Protein AF-A0A955DQQ7-F1 (afdb_monomer_lite)

Radius of gyration: 19.47 Å; chains: 1; bounding box: 49×33×45 Å

Sequence (138 aa):
AMWPGTSRSMMTIVAGLLGGLRGKDAAEFSFLLGLPTLGGACAYKALKSFTGDGPDMIESIGVSAIVIGLVVAFISAAIAIRWLVAYLSQHGVAIFGWYRLAVSAVIILAIAMGWISPIRPADVAADLNESVSPIRVE

Structure (mmCIF, N/CA/C/O backbone):
data_AF-A0A955DQQ7-F1
#
_entry.id   AF-A0A955DQQ7-F1
#
loop_
_atom_site.group_PDB
_atom_site.id
_atom_site.type_symbol
_atom_site.label_atom_id
_atom_site.label_alt_id
_atom_site.label_comp_id
_atom_site.label_asym_id
_atom_site.label_entity_id
_atom_site.label_seq_id
_atom_site.pdbx_PDB_ins_code
_atom_site.Cartn_x
_atom_site.Cartn_y
_atom_site.Cartn_z
_atom_site.occupancy
_atom_site.B_iso_or_equiv
_atom_site.auth_seq_id
_atom_site.auth_comp_id
_atom_site.auth_asym_id
_atom_site.auth_atom_id
_atom_site.pdbx_PDB_model_num
ATOM 1 N N . ALA A 1 1 ? -0.660 -11.528 0.786 1.00 62.62 1 ALA A N 1
ATOM 2 C CA . ALA A 1 1 ? -0.914 -10.722 -0.430 1.00 62.62 1 ALA A CA 1
ATOM 3 C C . ALA A 1 1 ? 0.086 -11.064 -1.540 1.00 62.62 1 ALA A C 1
ATOM 5 O O . ALA A 1 1 ? 0.698 -10.175 -2.115 1.00 62.62 1 ALA A O 1
ATOM 6 N N . MET A 1 2 ? 0.285 -12.357 -1.814 1.00 74.06 2 MET A N 1
ATOM 7 C CA . MET A 1 2 ? 1.229 -12.814 -2.846 1.00 74.06 2 MET A CA 1
ATOM 8 C C . MET A 1 2 ? 0.548 -13.019 -4.204 1.00 74.06 2 MET A C 1
ATOM 10 O O . MET A 1 2 ? 1.224 -13.141 -5.213 1.00 74.06 2 MET A O 1
ATOM 14 N N . 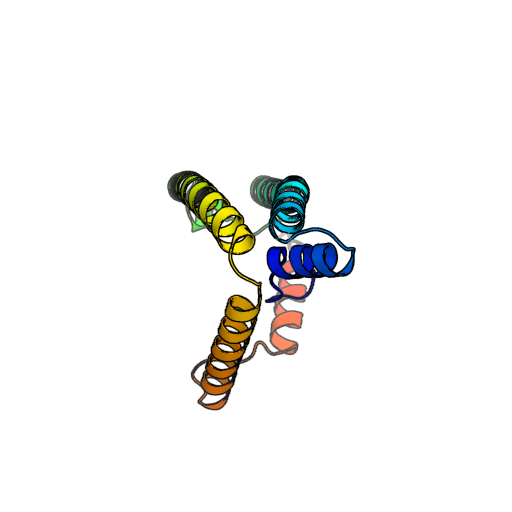TRP A 1 3 ? -0.787 -13.020 -4.232 1.00 77.50 3 TRP A N 1
ATOM 15 C CA . TRP A 1 3 ? -1.562 -13.127 -5.459 1.00 77.50 3 TRP A CA 1
ATOM 16 C C . TRP A 1 3 ? -1.657 -11.750 -6.147 1.00 77.50 3 TRP A C 1
ATOM 18 O O . TRP A 1 3 ? -2.198 -10.816 -5.534 1.00 77.50 3 TRP A O 1
ATOM 28 N N . PRO A 1 4 ? -1.155 -11.583 -7.386 1.00 77.81 4 PRO A N 1
ATOM 29 C CA . PRO A 1 4 ? -1.176 -10.305 -8.096 1.00 77.81 4 PRO A CA 1
ATOM 30 C C . PRO A 1 4 ? -2.592 -9.743 -8.232 1.00 77.81 4 PRO A C 1
ATOM 32 O O . PRO A 1 4 ? -3.543 -10.459 -8.524 1.00 77.81 4 PRO A O 1
ATOM 35 N N . GLY A 1 5 ? -2.755 -8.448 -7.975 1.00 77.56 5 GLY A N 1
ATOM 36 C CA . GLY A 1 5 ? -4.071 -7.803 -7.960 1.00 77.56 5 GLY A CA 1
ATOM 37 C C . GLY A 1 5 ? -4.802 -7.885 -6.616 1.00 77.56 5 GLY A C 1
ATOM 38 O O . GLY A 1 5 ? -5.748 -7.121 -6.399 1.00 77.56 5 GLY A O 1
ATOM 39 N N . THR A 1 6 ? -4.351 -8.704 -5.655 1.00 83.50 6 THR A N 1
ATOM 40 C CA . THR A 1 6 ? -4.845 -8.604 -4.269 1.00 83.50 6 THR A CA 1
ATOM 41 C C . THR A 1 6 ? -4.314 -7.332 -3.609 1.00 83.50 6 THR A C 1
ATOM 43 O O . THR A 1 6 ? -3.117 -7.054 -3.619 1.00 83.50 6 THR A O 1
ATOM 46 N N . SER A 1 7 ? -5.209 -6.520 -3.036 1.00 86.81 7 SER A N 1
ATOM 47 C CA . SER A 1 7 ? -4.784 -5.325 -2.301 1.00 86.81 7 SER A CA 1
ATOM 48 C C . SER A 1 7 ? -4.165 -5.742 -0.978 1.00 86.81 7 SER A C 1
ATOM 50 O O . SER A 1 7 ? -4.867 -6.205 -0.078 1.00 86.81 7 SER A O 1
ATOM 52 N N . ARG A 1 8 ? -2.847 -5.560 -0.851 1.00 88.00 8 ARG A N 1
ATOM 53 C CA . ARG A 1 8 ? -2.120 -5.880 0.378 1.00 88.00 8 ARG A CA 1
ATOM 54 C C . ARG A 1 8 ? -2.737 -5.194 1.594 1.00 88.00 8 ARG A C 1
ATOM 56 O O . ARG A 1 8 ? -3.032 -5.890 2.555 1.00 88.00 8 ARG A O 1
ATOM 63 N N . SER A 1 9 ? -2.951 -3.877 1.524 1.00 89.00 9 SER A N 1
ATOM 64 C CA . SER A 1 9 ? -3.472 -3.090 2.648 1.00 89.00 9 SER A CA 1
ATOM 65 C C . SER A 1 9 ? -4.881 -3.513 3.052 1.00 89.00 9 SER A C 1
ATOM 67 O O . SER A 1 9 ? -5.172 -3.628 4.234 1.00 89.00 9 SER A O 1
ATOM 69 N N . MET A 1 10 ? -5.761 -3.809 2.093 1.00 88.38 10 MET A N 1
ATOM 70 C CA . MET A 1 10 ? -7.114 -4.261 2.416 1.00 88.38 10 MET A CA 1
ATOM 71 C C . MET A 1 10 ? -7.106 -5.634 3.090 1.00 88.38 10 MET A C 1
ATOM 73 O O . MET A 1 10 ? -7.833 -5.830 4.055 1.00 88.38 10 MET A O 1
ATOM 77 N N . MET A 1 11 ? -6.279 -6.571 2.615 1.00 90.81 11 MET A N 1
ATOM 78 C CA . MET A 1 11 ? -6.198 -7.908 3.213 1.00 90.81 11 MET A CA 1
ATOM 79 C C . MET A 1 11 ? -5.713 -7.849 4.664 1.00 90.81 11 MET A C 1
ATOM 81 O O . MET A 1 11 ? -6.272 -8.523 5.522 1.00 90.81 11 MET A O 1
ATOM 85 N N . THR A 1 12 ? -4.711 -7.018 4.956 1.00 90.88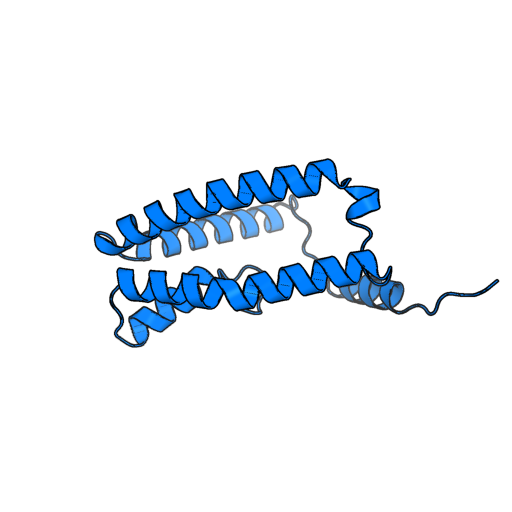 12 THR A N 1
ATOM 86 C CA . THR A 1 12 ? -4.188 -6.837 6.318 1.00 90.88 12 THR A CA 1
ATOM 87 C C . THR A 1 12 ? -5.160 -6.076 7.218 1.00 90.88 12 THR A C 1
ATOM 89 O O . THR A 1 12 ? -5.315 -6.453 8.375 1.00 90.88 12 THR A O 1
ATOM 92 N N . ILE A 1 13 ? -5.871 -5.069 6.698 1.00 91.50 13 ILE A N 1
ATOM 93 C CA . ILE A 1 13 ? -6.914 -4.349 7.449 1.00 91.50 13 ILE A CA 1
ATOM 94 C C . ILE A 1 13 ? -8.085 -5.276 7.780 1.00 91.50 13 ILE A C 1
ATOM 96 O O . ILE A 1 13 ? -8.504 -5.338 8.930 1.00 91.50 13 ILE A O 1
ATOM 100 N N . VAL A 1 14 ? -8.604 -6.019 6.798 1.00 91.19 14 VAL A N 1
ATOM 101 C CA . VAL A 1 14 ? -9.720 -6.955 7.009 1.00 91.19 14 VAL A CA 1
ATOM 102 C C . VAL A 1 14 ? -9.313 -8.068 7.970 1.00 91.19 14 VAL A C 1
ATOM 104 O O . VAL A 1 14 ? -10.080 -8.383 8.872 1.00 91.19 14 VAL A O 1
ATOM 107 N N . ALA A 1 15 ? -8.099 -8.612 7.848 1.00 91.75 15 ALA A N 1
ATOM 108 C CA . ALA A 1 15 ? -7.581 -9.576 8.816 1.00 91.75 15 ALA A CA 1
ATOM 109 C C . ALA A 1 15 ? -7.499 -8.983 10.234 1.00 91.75 15 ALA A C 1
ATOM 111 O O . ALA A 1 15 ? -7.891 -9.642 11.191 1.00 91.75 15 ALA A O 1
ATOM 112 N N . GLY A 1 16 ? -7.058 -7.727 10.369 1.00 91.62 16 GLY A N 1
ATOM 113 C CA . GLY A 1 16 ? -7.048 -7.014 11.647 1.00 91.62 16 GLY A CA 1
ATOM 114 C C . GLY A 1 16 ? -8.447 -6.827 12.239 1.00 91.62 16 GLY A C 1
ATOM 115 O O . GLY A 1 16 ? -8.649 -7.097 13.420 1.00 91.62 16 GLY A O 1
ATOM 116 N N . LEU A 1 17 ? -9.424 -6.434 11.416 1.00 91.50 17 LEU A N 1
ATOM 117 C CA . LEU A 1 17 ? -10.830 -6.307 11.817 1.00 91.50 17 LEU A CA 1
ATOM 118 C C . LEU A 1 17 ? -11.418 -7.650 12.277 1.00 91.50 17 LEU A C 1
ATOM 120 O O . LEU A 1 17 ? -12.081 -7.707 13.309 1.00 91.50 17 LEU A O 1
ATOM 124 N N . LEU A 1 18 ? -11.149 -8.737 11.544 1.00 92.12 18 LEU A N 1
ATOM 125 C CA . LEU A 1 18 ? -11.562 -10.094 11.928 1.00 92.12 18 LEU A CA 1
ATOM 126 C C . LEU A 1 18 ? -10.878 -10.562 13.220 1.00 92.12 18 LEU A C 1
ATOM 128 O O . LEU A 1 18 ? -11.478 -11.296 13.999 1.00 92.12 18 LEU A O 1
ATOM 132 N N . GLY A 1 19 ? -9.649 -10.104 13.466 1.00 91.06 19 GLY A N 1
ATOM 133 C CA . GLY A 1 19 ? -8.920 -10.295 14.720 1.00 91.06 19 GLY A CA 1
ATOM 134 C C . GLY A 1 19 ? -9.380 -9.394 15.873 1.00 91.06 19 GLY A C 1
ATOM 135 O O . GLY A 1 19 ? -8.767 -9.428 16.936 1.00 91.06 19 GLY A O 1
ATOM 136 N N . GLY A 1 20 ? -10.430 -8.585 15.685 1.00 90.94 20 GLY A N 1
ATOM 137 C CA . GLY A 1 20 ? -11.023 -7.741 16.727 1.00 90.94 20 GLY A CA 1
ATOM 138 C C . GLY A 1 20 ? -10.436 -6.331 16.853 1.00 90.94 20 GLY A C 1
ATOM 139 O O . GLY A 1 20 ? -10.805 -5.606 17.777 1.00 90.94 20 GLY A O 1
ATOM 140 N N . LEU A 1 21 ? -9.550 -5.906 15.947 1.00 90.00 21 LEU A N 1
ATOM 141 C CA . LEU A 1 21 ? -9.056 -4.526 15.921 1.00 90.00 21 LEU A CA 1
ATOM 142 C C . LEU A 1 21 ? -10.139 -3.561 15.426 1.00 90.00 21 LEU A C 1
ATOM 144 O O . LEU A 1 21 ? -10.991 -3.906 14.606 1.00 90.00 21 LEU A O 1
ATOM 148 N N . ARG A 1 22 ? -10.073 -2.304 15.871 1.00 88.81 22 ARG A N 1
ATOM 149 C CA . ARG A 1 22 ? -10.910 -1.227 15.323 1.00 88.81 22 ARG A CA 1
ATOM 150 C C . ARG A 1 22 ? -10.367 -0.807 13.956 1.00 88.81 22 ARG A C 1
ATOM 152 O O . ARG A 1 22 ? -9.178 -0.947 13.689 1.00 88.81 22 ARG A O 1
ATOM 159 N N . GLY A 1 23 ? -11.212 -0.232 13.096 1.00 86.06 23 GLY A N 1
ATOM 160 C CA . GLY A 1 23 ? -10.821 0.153 11.728 1.00 86.06 23 GLY A CA 1
ATOM 161 C C . GLY A 1 23 ? -9.584 1.051 11.650 1.00 86.06 23 GLY A C 1
ATOM 162 O O . GLY A 1 23 ? -8.738 0.854 10.780 1.00 86.06 23 GLY A O 1
ATOM 163 N N . LYS A 1 24 ? -9.437 1.977 12.605 1.00 87.69 24 LYS A N 1
ATOM 164 C CA . LYS A 1 24 ? -8.248 2.824 12.745 1.00 87.69 24 LYS A CA 1
ATOM 165 C C . LYS A 1 24 ? -6.994 2.002 13.076 1.00 87.69 24 LYS A C 1
ATOM 167 O O . LYS A 1 24 ? -6.005 2.092 12.356 1.00 87.69 24 LYS A O 1
ATOM 172 N N . ASP A 1 25 ? -7.063 1.168 14.110 1.00 90.25 25 ASP A N 1
ATOM 173 C CA . ASP A 1 25 ? -5.926 0.380 14.604 1.00 90.25 25 ASP A CA 1
ATOM 174 C C . ASP A 1 25 ? -5.477 -0.660 13.563 1.00 90.25 25 ASP A C 1
ATOM 176 O O . ASP A 1 25 ? -4.286 -0.851 13.327 1.00 90.25 25 ASP A O 1
ATOM 180 N N . ALA A 1 26 ? -6.433 -1.282 12.865 1.00 91.88 26 ALA A N 1
ATOM 181 C CA . ALA A 1 26 ? -6.160 -2.204 11.765 1.00 91.88 26 ALA A CA 1
ATOM 182 C C . ALA A 1 26 ? -5.461 -1.509 10.580 1.00 91.88 26 ALA A C 1
ATOM 184 O O . ALA A 1 26 ? -4.572 -2.092 9.950 1.00 91.88 26 ALA A O 1
ATOM 185 N N . ALA A 1 27 ? -5.835 -0.261 10.276 1.00 90.25 27 ALA A N 1
ATOM 186 C CA . ALA A 1 27 ? -5.181 0.546 9.248 1.00 90.25 27 ALA A CA 1
ATOM 187 C C . ALA A 1 27 ? -3.753 0.929 9.648 1.00 90.25 27 ALA A C 1
ATOM 189 O O . ALA A 1 27 ? -2.830 0.713 8.862 1.00 90.25 27 ALA A O 1
ATOM 190 N N . GLU A 1 28 ? -3.549 1.424 10.869 1.00 89.75 28 GLU A N 1
ATOM 191 C CA . GLU A 1 28 ? -2.217 1.761 11.388 1.00 89.75 28 GLU A CA 1
ATOM 192 C C . GLU A 1 28 ? -1.296 0.535 11.402 1.00 89.75 28 GLU A C 1
ATOM 194 O O . GLU A 1 28 ? -0.188 0.591 10.862 1.00 89.75 28 GLU A O 1
ATOM 199 N N . PHE A 1 29 ? -1.785 -0.609 11.892 1.00 91.06 29 PHE A N 1
ATOM 200 C CA . PHE A 1 29 ? -1.060 -1.879 11.842 1.00 91.06 29 PHE A CA 1
ATOM 201 C C . PHE A 1 29 ? -0.676 -2.268 10.408 1.00 91.06 29 PHE A C 1
ATOM 203 O O . PHE A 1 29 ? 0.478 -2.605 10.132 1.00 91.06 29 PHE A O 1
ATOM 210 N N . SER A 1 30 ? -1.619 -2.171 9.467 1.00 90.69 30 SER A N 1
ATOM 211 C CA . SER A 1 30 ? -1.366 -2.461 8.056 1.00 90.69 30 SER A CA 1
ATOM 212 C C . SER A 1 30 ? -0.285 -1.561 7.446 1.00 90.69 30 SER A C 1
ATOM 214 O O . SER A 1 30 ? 0.446 -2.010 6.558 1.00 90.69 30 SER A O 1
ATOM 216 N N . PHE A 1 31 ? -0.198 -0.296 7.857 1.00 88.81 31 PHE A N 1
ATOM 217 C CA . PHE A 1 31 ? 0.827 0.627 7.367 1.00 88.81 31 PHE A CA 1
ATOM 218 C C . PHE A 1 31 ? 2.193 0.353 7.990 1.00 88.81 31 PHE A C 1
ATOM 220 O O . PHE A 1 31 ? 3.186 0.317 7.259 1.00 88.81 31 PHE A O 1
ATOM 227 N N . LEU A 1 32 ? 2.239 0.069 9.292 1.00 90.94 32 LEU A N 1
ATOM 228 C CA . LEU A 1 32 ? 3.467 -0.310 9.992 1.00 90.94 32 LEU A CA 1
ATOM 229 C C . LEU A 1 32 ? 4.058 -1.606 9.436 1.00 90.94 32 LEU A C 1
ATOM 231 O O . LEU A 1 32 ? 5.239 -1.645 9.110 1.00 90.94 32 LEU A O 1
ATOM 235 N N . LEU A 1 33 ? 3.229 -2.631 9.215 1.00 90.19 33 LEU A N 1
ATOM 236 C CA . LEU A 1 33 ? 3.627 -3.861 8.518 1.00 90.19 33 LEU A CA 1
ATOM 237 C C . LEU A 1 33 ? 4.046 -3.585 7.063 1.00 90.19 33 LEU A C 1
ATOM 239 O O . LEU A 1 33 ? 4.821 -4.324 6.444 1.00 90.19 33 LEU A O 1
ATOM 243 N N . GLY A 1 34 ? 3.521 -2.499 6.502 1.00 87.00 34 GLY A N 1
ATOM 244 C CA . GLY A 1 34 ? 3.774 -2.091 5.141 1.00 87.00 34 GLY A CA 1
ATOM 245 C C . GLY A 1 34 ? 5.210 -1.634 4.884 1.00 87.00 34 GLY A C 1
ATOM 246 O O . GLY A 1 34 ? 5.722 -1.914 3.797 1.00 87.00 34 GLY A O 1
ATOM 247 N N . LEU A 1 35 ? 5.833 -0.982 5.869 1.00 87.31 35 LEU A N 1
ATOM 248 C CA . LEU A 1 35 ? 7.200 -0.454 5.823 1.00 87.31 35 LEU A CA 1
ATOM 249 C C . LEU A 1 35 ? 8.275 -1.535 5.620 1.00 87.31 35 LEU A C 1
ATOM 251 O O . LEU A 1 35 ? 9.003 -1.430 4.636 1.00 87.31 35 LEU A O 1
ATOM 255 N N . PRO A 1 36 ? 8.382 -2.594 6.450 1.00 87.12 36 PRO A N 1
ATOM 256 C CA . PRO A 1 36 ? 9.414 -3.613 6.269 1.00 87.12 36 PRO A CA 1
ATOM 257 C C . PRO A 1 36 ? 9.200 -4.417 4.984 1.00 87.12 36 PRO A C 1
ATOM 259 O O . PRO A 1 36 ? 10.156 -4.750 4.292 1.00 87.12 36 PRO A O 1
ATOM 262 N N . THR A 1 37 ? 7.944 -4.689 4.618 1.00 87.38 37 THR A N 1
ATOM 263 C CA . THR A 1 37 ? 7.633 -5.527 3.452 1.00 87.38 37 THR A CA 1
ATOM 264 C C . THR A 1 37 ? 7.868 -4.808 2.122 1.00 87.38 37 THR A C 1
ATOM 266 O O . THR A 1 37 ? 8.529 -5.362 1.246 1.00 87.38 37 THR A O 1
ATOM 269 N N . LEU A 1 38 ? 7.377 -3.571 1.951 1.00 86.62 38 LEU A N 1
ATOM 270 C CA . LEU A 1 38 ? 7.661 -2.793 0.734 1.00 86.62 38 LEU A CA 1
ATOM 271 C C . LEU A 1 38 ? 9.074 -2.226 0.735 1.00 86.62 38 LEU A C 1
ATOM 273 O O . LEU A 1 38 ? 9.686 -2.192 -0.326 1.00 86.62 38 LEU A O 1
ATOM 277 N N . GLY A 1 39 ? 9.587 -1.800 1.891 1.00 86.25 39 GLY A N 1
ATOM 278 C CA . GLY A 1 39 ? 10.959 -1.318 2.023 1.00 86.25 39 GLY A CA 1
ATOM 279 C C . GLY A 1 39 ? 11.960 -2.395 1.620 1.00 86.25 39 GLY A C 1
ATOM 280 O O . GLY A 1 39 ? 12.805 -2.145 0.766 1.00 86.25 39 GLY A O 1
ATOM 281 N N . GLY A 1 40 ? 11.796 -3.620 2.132 1.00 86.81 40 GLY A N 1
ATOM 282 C CA . GLY A 1 40 ? 12.617 -4.765 1.740 1.00 86.81 40 GLY A CA 1
ATOM 283 C C . GLY A 1 40 ? 12.486 -5.116 0.256 1.00 86.81 40 GLY A C 1
ATOM 284 O O . GLY A 1 40 ? 13.495 -5.295 -0.419 1.00 86.81 40 GLY A O 1
ATOM 285 N N . ALA A 1 41 ? 11.264 -5.146 -0.288 1.00 86.19 41 ALA A N 1
ATOM 286 C CA . ALA A 1 41 ? 11.050 -5.422 -1.712 1.00 86.19 41 ALA A CA 1
ATOM 287 C C . ALA A 1 41 ? 11.650 -4.339 -2.627 1.00 86.19 41 ALA A C 1
ATOM 289 O O . ALA A 1 41 ? 12.198 -4.658 -3.681 1.00 86.19 41 ALA A O 1
ATOM 290 N N . CYS A 1 42 ? 11.557 -3.068 -2.230 1.00 84.56 42 CYS A N 1
ATOM 291 C CA . CYS A 1 42 ? 12.150 -1.941 -2.946 1.00 84.56 42 CYS A CA 1
ATOM 292 C C . CYS A 1 42 ? 13.679 -2.017 -2.912 1.00 84.56 42 CYS A C 1
ATOM 294 O O . CYS A 1 42 ? 14.309 -1.962 -3.963 1.00 84.56 42 CYS A O 1
ATOM 296 N N . ALA A 1 43 ? 14.265 -2.236 -1.730 1.00 85.44 43 ALA A N 1
ATOM 297 C CA . ALA A 1 43 ? 15.708 -2.388 -1.566 1.00 85.44 43 ALA A CA 1
ATOM 298 C C . ALA A 1 43 ? 16.248 -3.575 -2.375 1.00 85.44 43 ALA A C 1
ATOM 300 O O . ALA A 1 43 ? 17.237 -3.429 -3.084 1.00 85.44 43 ALA A O 1
ATOM 301 N N . TYR A 1 44 ? 15.565 -4.723 -2.340 1.00 84.31 44 TYR A N 1
ATOM 302 C CA . TYR A 1 44 ? 15.939 -5.895 -3.132 1.00 84.31 44 TYR A CA 1
ATOM 303 C C . TYR A 1 44 ? 15.918 -5.605 -4.639 1.00 84.31 44 TYR A C 1
ATOM 305 O O . TYR A 1 44 ? 16.875 -5.924 -5.341 1.00 84.31 44 TYR A O 1
ATOM 313 N N . LYS A 1 45 ? 14.855 -4.959 -5.139 1.00 79.25 45 LYS A N 1
ATOM 314 C CA . LYS A 1 45 ? 14.761 -4.570 -6.555 1.00 79.25 45 LYS A CA 1
ATOM 315 C C . LYS A 1 45 ? 15.835 -3.557 -6.948 1.00 79.25 45 LYS A C 1
ATOM 317 O O . LYS A 1 45 ? 16.432 -3.712 -8.006 1.00 79.25 45 LYS A O 1
ATOM 322 N N . ALA A 1 46 ? 16.103 -2.569 -6.096 1.00 79.06 46 ALA A N 1
ATOM 323 C CA . ALA A 1 46 ? 17.147 -1.580 -6.331 1.00 79.06 46 ALA A CA 1
ATOM 324 C C . ALA A 1 46 ? 18.527 -2.247 -6.411 1.00 79.06 46 ALA A C 1
ATOM 326 O O . ALA A 1 46 ? 19.233 -2.048 -7.392 1.00 79.06 46 ALA A O 1
ATOM 327 N N . LEU A 1 47 ? 18.876 -3.095 -5.435 1.00 80.62 47 LEU A N 1
ATOM 328 C CA . LEU A 1 47 ? 20.135 -3.848 -5.434 1.00 80.62 47 LEU A CA 1
ATOM 329 C C . LEU A 1 47 ? 20.285 -4.697 -6.701 1.00 80.62 47 LEU A C 1
ATOM 331 O O . LEU A 1 47 ? 21.331 -4.653 -7.338 1.00 80.62 47 LEU A O 1
ATOM 335 N N . LYS A 1 48 ? 19.226 -5.401 -7.114 1.00 73.44 48 LYS A N 1
ATOM 336 C CA . LYS A 1 48 ? 19.252 -6.240 -8.317 1.00 73.44 48 LYS A CA 1
ATOM 337 C C . LYS A 1 48 ? 19.454 -5.431 -9.609 1.00 73.44 48 LYS A C 1
ATOM 339 O O . LYS A 1 48 ? 20.164 -5.901 -10.490 1.00 73.44 48 LYS A O 1
ATOM 344 N N . SER A 1 49 ? 18.905 -4.214 -9.701 1.00 71.44 49 SER A N 1
ATOM 345 C CA . SER A 1 49 ? 19.215 -3.288 -10.806 1.00 71.44 49 SER A CA 1
ATOM 346 C C . SER A 1 49 ? 20.657 -2.767 -10.768 1.00 71.44 49 SER A C 1
ATOM 348 O O . SER A 1 49 ? 21.212 -2.500 -11.821 1.00 71.44 49 SER A O 1
ATOM 350 N N . PHE A 1 50 ? 21.285 -2.619 -9.595 1.00 68.69 50 PHE A N 1
ATOM 351 C CA . PHE A 1 50 ? 22.691 -2.187 -9.509 1.00 68.69 50 PHE A CA 1
ATOM 352 C C . PHE A 1 50 ? 23.697 -3.310 -9.798 1.00 68.69 50 PHE A C 1
ATOM 354 O O . PHE A 1 50 ? 24.808 -3.026 -10.235 1.00 68.69 50 PHE A O 1
ATOM 361 N N . THR A 1 51 ? 23.342 -4.571 -9.535 1.00 66.81 51 THR A N 1
ATOM 362 C CA . THR A 1 51 ? 24.219 -5.737 -9.761 1.00 66.81 51 THR A CA 1
ATOM 363 C C . THR A 1 51 ? 24.164 -6.266 -11.205 1.00 66.81 51 THR A C 1
ATOM 365 O O . THR A 1 51 ? 24.961 -7.128 -11.551 1.00 66.81 51 THR A O 1
ATOM 368 N N . GLY A 1 52 ? 23.276 -5.743 -12.062 1.00 61.66 52 GLY A N 1
ATOM 369 C CA . GLY A 1 52 ? 23.160 -6.142 -13.477 1.00 61.66 52 GLY A CA 1
ATOM 370 C C . GLY A 1 52 ? 22.373 -7.439 -13.730 1.00 61.66 52 GLY A C 1
ATOM 371 O O . GLY A 1 52 ? 22.240 -7.862 -14.868 1.00 61.66 52 GLY A O 1
ATOM 372 N N . ASP A 1 53 ? 21.812 -8.056 -12.684 1.00 58.44 53 ASP A N 1
ATOM 373 C CA . ASP A 1 53 ? 21.014 -9.295 -12.764 1.00 58.44 53 ASP A CA 1
ATOM 374 C C . ASP A 1 53 ? 19.496 -9.035 -12.910 1.00 58.44 53 ASP A C 1
ATOM 376 O O . ASP A 1 53 ? 18.680 -9.961 -12.849 1.00 58.44 53 ASP A O 1
ATOM 380 N N . GLY A 1 54 ? 19.071 -7.772 -13.010 1.00 57.66 54 GLY A N 1
ATOM 381 C CA . GLY A 1 54 ? 17.666 -7.353 -13.075 1.00 57.66 54 GLY A CA 1
ATOM 382 C C . GLY A 1 54 ? 17.383 -6.421 -14.251 1.00 57.66 54 GLY A C 1
ATOM 383 O O . GLY A 1 54 ? 18.318 -5.951 -14.882 1.00 57.66 54 GLY A O 1
ATOM 384 N N . PRO A 1 55 ? 16.104 -6.117 -14.547 1.00 56.75 55 PRO A N 1
ATOM 385 C CA . PRO A 1 55 ? 15.772 -5.162 -15.598 1.00 56.75 55 PRO A CA 1
ATOM 386 C C . PRO A 1 55 ? 16.467 -3.826 -15.315 1.00 56.75 55 PRO A C 1
ATOM 388 O O . PRO A 1 55 ? 16.339 -3.287 -14.207 1.00 56.75 55 PRO A O 1
ATOM 391 N N . ASP A 1 56 ? 17.193 -3.305 -16.305 1.00 63.91 56 ASP A N 1
ATOM 392 C CA . ASP A 1 56 ? 17.931 -2.044 -16.220 1.00 63.91 56 ASP A CA 1
ATOM 393 C C . ASP A 1 56 ? 16.961 -0.857 -16.150 1.00 63.91 56 ASP A C 1
ATOM 395 O O . ASP A 1 56 ? 16.722 -0.111 -17.103 1.00 63.91 56 ASP A O 1
ATOM 399 N N . MET A 1 57 ? 16.352 -0.671 -14.976 1.00 62.91 57 MET A N 1
ATOM 400 C CA . MET A 1 57 ? 15.474 0.463 -14.686 1.00 62.91 57 MET A CA 1
ATOM 401 C C . MET A 1 57 ? 16.236 1.785 -14.816 1.00 62.91 57 MET A C 1
ATOM 403 O O . MET A 1 57 ? 15.652 2.802 -15.177 1.00 62.91 57 MET A O 1
ATOM 407 N N . ILE A 1 58 ? 17.540 1.776 -14.534 1.00 65.25 58 ILE A N 1
ATOM 408 C CA . ILE A 1 58 ? 18.389 2.966 -14.607 1.00 65.25 58 ILE A CA 1
ATOM 409 C C . ILE A 1 58 ? 18.608 3.396 -16.061 1.00 65.25 58 ILE A C 1
ATOM 411 O O . ILE A 1 58 ? 18.511 4.590 -16.340 1.00 65.25 58 ILE A O 1
ATOM 415 N N . GLU A 1 59 ? 18.837 2.454 -16.977 1.00 64.38 59 GLU A N 1
ATOM 416 C CA . GLU A 1 59 ? 19.067 2.752 -18.397 1.00 64.38 59 GLU A CA 1
ATOM 417 C C . GLU A 1 59 ? 17.758 3.075 -19.139 1.00 64.38 59 GLU A C 1
ATOM 419 O O . GLU A 1 59 ? 17.724 3.969 -19.981 1.00 64.38 59 GLU A O 1
ATOM 424 N N . SER A 1 60 ? 16.652 2.421 -18.766 1.00 65.19 60 SER A N 1
ATOM 425 C CA . SER A 1 60 ? 15.341 2.604 -19.412 1.00 65.19 60 SER A CA 1
ATOM 426 C C . SER A 1 60 ? 14.528 3.809 -18.916 1.00 65.19 60 SER A C 1
ATOM 428 O O . SER A 1 60 ? 13.795 4.410 -19.700 1.00 65.19 60 SER A O 1
ATOM 430 N N . ILE A 1 61 ? 14.614 4.166 -17.628 1.00 72.12 61 ILE A N 1
ATOM 431 C CA . ILE A 1 61 ? 13.790 5.229 -17.008 1.00 72.12 61 ILE A CA 1
ATOM 432 C C . ILE A 1 61 ? 14.627 6.478 -16.694 1.00 72.12 61 ILE A C 1
ATOM 434 O O . ILE A 1 61 ? 14.111 7.597 -16.720 1.00 72.12 61 ILE A O 1
ATOM 438 N N . GLY A 1 62 ? 15.918 6.305 -16.407 1.00 78.00 62 GLY A N 1
ATOM 439 C CA . GLY A 1 62 ? 16.807 7.377 -15.971 1.00 78.00 62 GLY A CA 1
ATOM 440 C C . GLY A 1 62 ? 16.687 7.693 -14.475 1.00 78.00 62 GLY A C 1
ATOM 441 O O . GLY A 1 62 ? 15.605 7.724 -13.882 1.00 78.00 62 GLY A O 1
ATOM 442 N N . VAL A 1 63 ? 17.830 7.978 -13.845 1.00 80.56 63 VAL A N 1
ATOM 443 C CA . VAL A 1 63 ? 17.935 8.232 -12.393 1.00 80.56 63 VAL A CA 1
ATOM 444 C C . VAL A 1 63 ? 17.065 9.414 -11.942 1.00 80.56 63 VAL A C 1
ATOM 446 O O . VAL A 1 63 ? 16.452 9.365 -10.876 1.00 80.56 63 VAL A O 1
ATOM 449 N N . SER A 1 64 ? 16.961 10.465 -12.759 1.00 81.69 64 SER A N 1
ATOM 450 C CA . SER A 1 64 ? 16.172 11.665 -12.450 1.00 81.69 64 SER A CA 1
ATOM 451 C C . SER A 1 64 ? 14.678 11.365 -12.299 1.00 81.69 64 SER A C 1
ATOM 453 O O . SER A 1 64 ? 14.058 11.800 -11.328 1.00 81.69 64 SER A O 1
ATOM 455 N N . ALA A 1 65 ? 14.104 10.578 -13.209 1.00 85.94 65 ALA A N 1
ATOM 456 C CA . ALA A 1 65 ? 12.697 10.195 -13.160 1.00 85.94 65 ALA A CA 1
ATOM 457 C C . ALA A 1 65 ? 12.396 9.271 -11.970 1.00 85.94 65 ALA A C 1
ATOM 459 O O . ALA A 1 65 ? 11.354 9.425 -11.332 1.00 85.94 65 ALA A O 1
ATOM 460 N N . ILE A 1 66 ? 13.324 8.375 -11.609 1.00 84.81 66 ILE A N 1
ATOM 461 C CA . ILE A 1 66 ? 13.197 7.520 -10.417 1.00 84.81 66 ILE A CA 1
ATOM 462 C C . ILE A 1 66 ? 13.134 8.372 -9.144 1.00 84.81 66 ILE A C 1
ATOM 464 O O . ILE A 1 66 ? 12.252 8.162 -8.310 1.00 84.81 66 ILE A O 1
ATOM 468 N N . VAL A 1 67 ? 14.025 9.357 -8.996 1.00 86.94 67 VAL A N 1
ATOM 469 C CA . VAL A 1 67 ? 14.052 10.234 -7.813 1.00 86.94 67 VAL A CA 1
ATOM 470 C C . VAL A 1 67 ? 12.785 11.085 -7.725 1.00 86.94 67 VAL A C 1
ATOM 472 O O . VAL A 1 67 ? 12.169 11.157 -6.662 1.00 86.94 67 VAL A O 1
ATOM 475 N N . ILE A 1 68 ? 12.351 11.686 -8.836 1.00 91.75 68 ILE A N 1
ATOM 476 C CA . ILE A 1 68 ? 11.111 12.476 -8.871 1.00 91.75 68 ILE A CA 1
ATOM 477 C C . ILE A 1 68 ? 9.909 11.588 -8.531 1.00 91.75 68 ILE A C 1
ATOM 479 O O . ILE A 1 68 ? 9.099 11.948 -7.676 1.00 91.75 68 ILE A O 1
ATOM 483 N N . GLY A 1 69 ? 9.820 10.405 -9.144 1.00 90.62 69 GLY A N 1
ATOM 484 C CA . GLY A 1 69 ? 8.768 9.431 -8.871 1.00 90.62 69 GLY A CA 1
ATOM 485 C C . GLY A 1 69 ? 8.739 9.005 -7.405 1.00 90.62 69 GLY A C 1
ATOM 486 O O . GLY A 1 69 ? 7.663 8.953 -6.812 1.00 90.62 69 GLY A O 1
ATOM 487 N N . LEU A 1 70 ? 9.904 8.783 -6.790 1.00 89.88 70 LEU A N 1
ATOM 488 C CA . LEU A 1 70 ? 10.020 8.444 -5.372 1.00 89.88 70 LEU A CA 1
ATOM 489 C C . LEU A 1 70 ? 9.480 9.566 -4.475 1.00 89.88 70 LEU A C 1
ATOM 491 O O . LEU A 1 70 ? 8.692 9.294 -3.569 1.00 89.88 70 LEU A O 1
ATOM 495 N N . VAL A 1 71 ? 9.858 10.820 -4.739 1.00 93.88 71 VAL A N 1
ATOM 496 C CA . VAL A 1 71 ? 9.403 11.983 -3.957 1.00 93.88 71 VAL A CA 1
ATOM 497 C C . VAL A 1 71 ? 7.896 12.189 -4.106 1.00 93.88 71 VAL A C 1
ATOM 499 O O . VAL A 1 71 ? 7.187 12.328 -3.107 1.00 93.88 71 VAL A O 1
ATOM 502 N N . VAL A 1 72 ? 7.383 12.159 -5.338 1.00 96.00 72 VAL A N 1
ATOM 503 C CA . VAL A 1 72 ? 5.948 12.329 -5.614 1.00 96.00 72 VAL A CA 1
ATOM 504 C C . VAL A 1 72 ? 5.139 11.194 -4.986 1.00 96.00 72 VAL A C 1
ATOM 506 O O . VAL A 1 72 ? 4.132 11.453 -4.321 1.00 96.00 72 VAL A O 1
ATOM 509 N N . ALA A 1 73 ? 5.594 9.945 -5.123 1.00 92.25 73 ALA A N 1
ATOM 510 C CA . ALA A 1 73 ? 4.947 8.792 -4.507 1.00 92.25 73 ALA A CA 1
ATOM 511 C C . ALA A 1 73 ? 4.965 8.878 -2.976 1.00 92.25 73 ALA A C 1
ATOM 513 O O . ALA A 1 73 ? 3.957 8.567 -2.346 1.00 92.25 73 ALA A O 1
ATOM 514 N N . PHE A 1 74 ? 6.065 9.338 -2.372 1.00 91.19 74 PHE A N 1
ATOM 515 C CA . PHE A 1 74 ? 6.172 9.514 -0.924 1.00 91.19 74 PHE A CA 1
ATOM 516 C C . PHE A 1 74 ? 5.167 10.546 -0.396 1.00 91.19 74 PHE A C 1
ATOM 518 O O . PHE A 1 74 ? 4.413 10.252 0.535 1.00 91.19 74 PHE A O 1
ATOM 525 N N . ILE A 1 75 ? 5.097 11.725 -1.023 1.00 95.62 75 ILE A N 1
ATOM 526 C CA . ILE A 1 75 ? 4.152 12.784 -0.635 1.00 95.62 75 ILE A CA 1
ATOM 527 C C . ILE A 1 75 ? 2.709 12.304 -0.834 1.00 95.62 75 ILE A C 1
ATOM 529 O O . ILE A 1 75 ? 1.882 12.418 0.075 1.00 95.62 75 ILE A O 1
ATOM 533 N N . SER A 1 76 ? 2.410 11.710 -1.992 1.00 95.94 76 SER A N 1
ATOM 534 C CA . SER A 1 76 ? 1.082 11.166 -2.286 1.00 95.94 76 SER A CA 1
ATOM 535 C C . SER A 1 76 ? 0.682 10.079 -1.287 1.00 95.94 76 SER A C 1
ATOM 537 O O . SER A 1 76 ? -0.463 10.056 -0.836 1.00 95.94 76 SER A O 1
ATOM 539 N N . ALA A 1 77 ? 1.606 9.188 -0.919 1.00 90.50 77 ALA A N 1
ATOM 540 C CA . ALA A 1 77 ? 1.355 8.141 0.061 1.00 90.50 77 ALA A CA 1
ATOM 541 C C . ALA A 1 77 ? 1.072 8.733 1.445 1.00 90.50 77 ALA A C 1
ATOM 543 O O . ALA A 1 77 ? 0.091 8.341 2.070 1.00 90.50 77 ALA A O 1
ATOM 544 N N . ALA A 1 78 ? 1.857 9.709 1.908 1.00 91.00 78 ALA A N 1
ATOM 545 C CA . ALA A 1 78 ? 1.639 10.354 3.204 1.00 91.00 78 ALA A CA 1
ATOM 546 C C . ALA A 1 78 ? 0.246 11.005 3.301 1.00 91.00 78 ALA A C 1
ATOM 548 O O . ALA A 1 78 ? -0.463 10.827 4.297 1.00 91.00 78 ALA A O 1
ATOM 549 N N . ILE A 1 79 ? -0.181 11.700 2.240 1.00 94.81 79 ILE A N 1
ATOM 550 C CA . ILE A 1 79 ? -1.516 12.310 2.160 1.00 94.81 79 ILE A CA 1
ATOM 551 C C . ILE A 1 79 ? -2.604 11.227 2.155 1.00 94.81 79 ILE A C 1
ATOM 553 O O . ILE A 1 79 ? -3.559 11.306 2.934 1.00 94.81 79 ILE A O 1
ATOM 557 N N . ALA A 1 80 ? -2.445 10.195 1.322 1.00 92.06 80 ALA A N 1
ATOM 558 C CA . ALA A 1 80 ? -3.411 9.107 1.194 1.00 92.06 80 ALA A CA 1
ATOM 559 C C . ALA A 1 80 ? -3.575 8.310 2.497 1.00 92.06 80 ALA A C 1
ATOM 561 O O . ALA A 1 80 ? -4.699 7.976 2.866 1.00 92.06 80 ALA A O 1
ATOM 562 N N . ILE A 1 81 ? -2.483 8.044 3.222 1.00 89.94 81 ILE A N 1
ATOM 563 C CA . ILE A 1 81 ? -2.504 7.367 4.526 1.00 89.94 81 ILE A CA 1
ATOM 564 C C . ILE A 1 81 ? -3.320 8.182 5.523 1.00 89.94 81 ILE A C 1
ATOM 566 O O . ILE A 1 81 ? -4.238 7.649 6.149 1.00 89.94 81 ILE A O 1
ATOM 570 N N . ARG A 1 82 ? -3.022 9.482 5.645 1.00 90.44 82 ARG A N 1
ATOM 571 C CA . ARG A 1 82 ? -3.718 10.360 6.592 1.00 90.44 82 ARG A CA 1
ATOM 572 C C . ARG A 1 82 ? -5.216 10.408 6.305 1.00 90.44 82 ARG A C 1
ATOM 574 O O . ARG A 1 82 ? -6.021 10.316 7.230 1.00 90.44 82 ARG A O 1
ATOM 581 N N . TRP A 1 83 ? -5.580 10.513 5.029 1.00 91.75 83 TRP A N 1
ATOM 582 C CA . TRP A 1 83 ? -6.975 10.490 4.602 1.00 91.75 83 TRP A CA 1
ATOM 583 C C . TRP A 1 83 ? -7.644 9.138 4.879 1.00 91.75 83 TRP A C 1
ATOM 585 O O . TRP A 1 83 ? -8.739 9.110 5.434 1.00 91.75 83 TRP A O 1
ATOM 595 N N . LEU A 1 84 ? -6.986 8.020 4.559 1.00 89.00 84 LEU A N 1
ATOM 596 C CA . LEU A 1 84 ? -7.560 6.685 4.732 1.00 89.00 84 LEU A CA 1
ATOM 597 C C . LEU A 1 84 ? -7.812 6.358 6.205 1.00 89.00 84 LEU A C 1
ATOM 599 O O . LEU A 1 84 ? -8.881 5.854 6.545 1.00 89.00 84 LEU A O 1
ATOM 603 N N . VAL A 1 85 ? -6.847 6.648 7.080 1.00 88.44 85 VAL A N 1
ATOM 604 C CA . VAL A 1 85 ? -6.991 6.412 8.525 1.00 88.44 85 VAL A CA 1
ATOM 605 C C . VAL A 1 85 ? -8.138 7.256 9.091 1.00 88.44 85 VAL A C 1
ATOM 607 O O . VAL A 1 85 ? -8.953 6.749 9.862 1.00 88.44 85 VAL A O 1
ATOM 610 N N . ALA A 1 86 ? -8.262 8.517 8.660 1.00 88.69 86 ALA A N 1
ATOM 611 C CA . ALA A 1 86 ? -9.391 9.367 9.030 1.00 88.69 86 ALA A CA 1
ATOM 612 C C . ALA A 1 86 ? -10.726 8.809 8.506 1.00 88.69 86 ALA A C 1
ATOM 614 O O . ALA A 1 86 ? -11.691 8.716 9.262 1.00 88.69 86 ALA A O 1
ATOM 615 N N . TYR A 1 87 ? -10.779 8.368 7.248 1.00 89.25 87 TYR A N 1
ATOM 616 C CA . TYR A 1 87 ? -11.975 7.781 6.649 1.00 89.25 87 TYR A CA 1
ATOM 617 C C . TYR A 1 87 ? -12.449 6.534 7.408 1.00 89.25 87 TYR A C 1
ATOM 619 O O . TYR A 1 87 ? -13.609 6.467 7.815 1.00 89.25 87 TYR A O 1
ATOM 627 N N . LEU A 1 88 ? -11.542 5.588 7.673 1.00 86.50 88 LEU A N 1
ATOM 628 C CA . LEU A 1 88 ? -11.844 4.325 8.359 1.00 86.50 88 LEU A CA 1
ATOM 629 C C . LEU A 1 88 ? -12.204 4.491 9.842 1.00 86.50 88 LEU A C 1
ATOM 631 O O . LEU A 1 88 ? -12.724 3.563 10.458 1.00 86.50 88 LEU A O 1
ATOM 635 N N . SER A 1 89 ? -11.946 5.664 10.425 1.00 82.75 89 SER A N 1
ATOM 636 C CA . SER A 1 89 ? -12.430 5.993 11.769 1.00 82.75 89 SER A CA 1
ATOM 637 C C . SER A 1 89 ? -13.927 6.315 11.813 1.00 82.75 89 SER A C 1
ATOM 639 O O . SER A 1 89 ? -14.540 6.180 12.869 1.00 82.75 89 SER A O 1
ATOM 641 N N . GLN A 1 90 ? -14.513 6.718 10.680 1.00 84.12 90 GLN A N 1
ATOM 642 C CA . GLN A 1 90 ? -15.914 7.142 10.575 1.00 84.12 90 GLN A CA 1
ATOM 643 C C . GLN A 1 90 ? -16.747 6.222 9.672 1.00 84.12 90 GLN A C 1
ATOM 645 O O . GLN A 1 90 ? -17.967 6.176 9.800 1.00 84.12 90 GLN A O 1
ATOM 650 N N . HIS A 1 91 ? -16.103 5.476 8.772 1.00 86.06 91 HIS A N 1
ATOM 651 C CA . HIS A 1 91 ? -16.754 4.655 7.756 1.00 86.06 91 HIS A CA 1
ATOM 652 C C . HIS A 1 91 ? -16.185 3.233 7.732 1.00 86.06 91 HIS A C 1
ATOM 654 O O . HIS A 1 91 ? -15.020 2.994 8.045 1.00 86.06 91 HIS A O 1
ATOM 660 N N . GLY A 1 92 ? -17.010 2.273 7.314 1.00 82.94 92 GLY A N 1
ATOM 661 C CA . GLY A 1 92 ? -16.583 0.892 7.105 1.00 82.94 92 GLY A CA 1
ATOM 662 C C . GLY A 1 92 ? -15.802 0.684 5.800 1.00 82.94 92 GLY A C 1
ATOM 663 O O . GLY A 1 92 ? -15.790 1.520 4.899 1.00 82.94 92 GLY A O 1
ATOM 664 N N . VAL A 1 93 ? -15.204 -0.500 5.653 1.00 84.75 93 VAL A N 1
ATOM 665 C CA . VAL A 1 93 ? -14.427 -0.894 4.458 1.00 84.75 93 VAL A CA 1
ATOM 666 C C . VAL A 1 93 ? -15.288 -1.257 3.235 1.00 84.75 93 VAL A C 1
A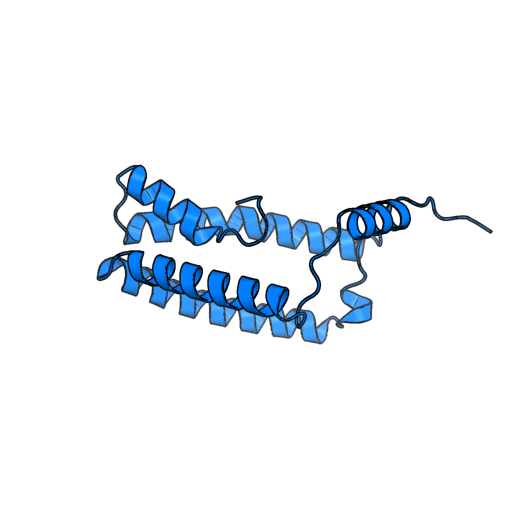TOM 668 O O . VAL A 1 93 ? -14.750 -1.507 2.156 1.00 84.75 93 VAL A O 1
ATOM 671 N N . ALA A 1 94 ? -16.618 -1.281 3.376 1.00 87.00 94 ALA A N 1
ATOM 672 C CA . ALA A 1 94 ? -17.548 -1.783 2.362 1.00 87.00 94 ALA A CA 1
ATOM 673 C C . ALA A 1 94 ? -17.455 -1.038 1.020 1.00 87.00 94 ALA A C 1
ATOM 675 O O . ALA A 1 94 ? -17.501 -1.675 -0.033 1.00 87.00 94 ALA A O 1
ATOM 676 N N . ILE A 1 95 ? -17.257 0.287 1.038 1.00 88.56 95 ILE A N 1
ATOM 677 C CA . ILE A 1 95 ? -17.155 1.089 -0.192 1.00 88.56 95 ILE A CA 1
ATOM 678 C C . ILE A 1 95 ? -15.989 0.632 -1.076 1.00 88.56 95 ILE A C 1
ATOM 680 O O . ILE A 1 95 ? -16.115 0.551 -2.296 1.00 88.56 95 ILE A O 1
ATOM 684 N N . PHE A 1 96 ? -14.868 0.252 -0.456 1.00 86.50 96 PHE A N 1
ATOM 685 C CA . PHE A 1 96 ? -13.693 -0.224 -1.174 1.00 86.50 96 PHE A CA 1
ATOM 686 C C . PHE A 1 96 ? -13.920 -1.625 -1.750 1.00 86.50 96 PHE A C 1
ATOM 688 O O . PHE A 1 96 ? -13.352 -1.957 -2.790 1.00 86.50 96 PHE A O 1
ATOM 695 N N . GLY A 1 97 ? -14.757 -2.437 -1.097 1.00 87.44 97 GLY A N 1
ATOM 696 C CA . GLY A 1 97 ? -15.209 -3.722 -1.627 1.00 87.44 97 GLY A CA 1
ATOM 697 C C . GLY A 1 97 ? -16.015 -3.544 -2.913 1.00 87.44 97 GLY A C 1
ATOM 698 O O . GLY A 1 97 ? -15.658 -4.118 -3.941 1.00 87.44 97 GLY A O 1
ATOM 699 N N . TRP A 1 98 ? -17.034 -2.680 -2.886 1.00 91.88 98 TRP A N 1
ATOM 700 C CA . TRP A 1 98 ? -17.853 -2.368 -4.064 1.00 91.88 98 TRP A CA 1
ATOM 701 C C . TRP A 1 98 ? -17.038 -1.772 -5.210 1.00 91.88 98 TRP A C 1
ATOM 703 O O . TRP A 1 98 ? -17.170 -2.221 -6.347 1.00 91.88 98 TRP A O 1
ATOM 713 N N . TYR A 1 99 ? -16.135 -0.834 -4.908 1.00 91.75 99 TYR A N 1
ATOM 714 C CA . TYR A 1 99 ? -15.199 -0.287 -5.891 1.00 91.75 99 TYR A CA 1
ATOM 715 C C . TYR A 1 99 ? -14.392 -1.394 -6.585 1.00 91.75 99 TYR A C 1
ATOM 717 O O . TYR A 1 99 ? -14.302 -1.424 -7.811 1.00 91.75 99 TYR A O 1
ATOM 725 N N . ARG A 1 100 ? -13.845 -2.351 -5.822 1.00 90.06 100 ARG A N 1
ATOM 726 C CA . ARG A 1 100 ? -13.071 -3.461 -6.396 1.00 90.06 100 ARG A CA 1
ATOM 727 C C . ARG A 1 100 ? -13.925 -4.393 -7.249 1.00 90.06 100 ARG A C 1
ATOM 729 O O . ARG A 1 100 ? -13.446 -4.828 -8.288 1.00 90.06 100 ARG A O 1
ATOM 736 N N . LEU A 1 101 ? -15.159 -4.692 -6.844 1.00 92.06 101 LEU A N 1
ATOM 737 C CA . LEU A 1 101 ? -16.069 -5.514 -7.649 1.00 92.06 101 LEU A CA 1
ATOM 738 C C . LEU A 1 101 ? -16.407 -4.835 -8.981 1.00 92.06 101 LEU A C 1
ATOM 740 O O . LEU A 1 101 ? -16.362 -5.490 -10.020 1.00 92.06 101 LEU A O 1
ATOM 744 N N . ALA A 1 102 ? -16.664 -3.526 -8.961 1.00 94.19 102 ALA A N 1
ATOM 745 C CA . ALA A 1 102 ? -16.915 -2.751 -10.171 1.00 94.19 102 ALA A CA 1
ATOM 746 C C . ALA A 1 102 ? -15.697 -2.752 -11.111 1.00 94.19 102 ALA A C 1
ATOM 748 O O . ALA A 1 102 ? -15.834 -3.066 -12.291 1.00 94.19 102 ALA A O 1
ATOM 749 N N . VAL A 1 103 ? -14.494 -2.482 -10.589 1.00 92.94 103 VAL A N 1
ATOM 750 C CA . VAL A 1 103 ? -13.253 -2.519 -11.385 1.00 92.94 103 VAL A CA 1
ATOM 751 C C . VAL A 1 103 ? -13.011 -3.910 -11.974 1.00 92.94 103 VAL A C 1
ATOM 753 O O . VAL A 1 103 ? -12.699 -4.024 -13.157 1.00 92.94 103 VAL A O 1
ATOM 756 N N . SER A 1 104 ? -13.205 -4.974 -11.190 1.00 90.75 104 SER A N 1
ATOM 757 C CA . SER A 1 104 ? -13.085 -6.351 -11.684 1.00 90.75 104 SER A CA 1
ATOM 758 C C . SER A 1 104 ? -14.067 -6.641 -12.818 1.00 90.75 104 SER A C 1
ATOM 760 O O . SER A 1 104 ? -13.674 -7.233 -13.820 1.00 90.75 104 SER A O 1
ATOM 762 N N . ALA A 1 105 ? -15.322 -6.197 -12.698 1.00 94.12 105 ALA A N 1
ATOM 763 C CA . ALA A 1 105 ? -16.322 -6.372 -13.747 1.00 94.12 105 ALA A CA 1
ATOM 764 C C . ALA A 1 105 ? -15.921 -5.651 -15.045 1.00 94.12 105 ALA A C 1
ATOM 766 O O . ALA A 1 105 ? -16.020 -6.234 -16.123 1.00 94.12 105 ALA A O 1
ATOM 767 N N . VAL A 1 106 ? -15.402 -4.422 -14.943 1.00 94.56 106 VAL A N 1
ATOM 768 C CA . VAL A 1 106 ? -14.906 -3.657 -16.100 1.00 94.56 106 VAL A CA 1
ATOM 769 C C . VAL A 1 106 ? -13.733 -4.366 -16.777 1.00 94.56 106 VAL A C 1
ATOM 771 O O . VAL A 1 106 ? -13.721 -4.481 -18.000 1.00 94.56 106 VAL A O 1
ATOM 774 N N . ILE A 1 107 ? -12.769 -4.880 -16.007 1.00 91.19 107 ILE A N 1
ATOM 775 C CA . ILE A 1 107 ? -11.613 -5.602 -16.560 1.00 91.19 107 ILE A CA 1
ATOM 776 C C . ILE A 1 107 ? -12.062 -6.883 -17.271 1.00 91.19 107 ILE A C 1
ATOM 778 O O . ILE A 1 107 ? -11.621 -7.147 -18.387 1.00 91.19 107 ILE A O 1
ATOM 782 N N . ILE A 1 108 ? -12.966 -7.659 -16.662 1.00 91.50 108 ILE A N 1
ATOM 783 C CA . ILE A 1 108 ? -13.516 -8.875 -17.280 1.00 91.50 108 ILE A CA 1
ATOM 784 C C . ILE A 1 108 ? -14.224 -8.534 -18.592 1.00 91.50 108 ILE A C 1
ATOM 786 O O . ILE A 1 108 ? -14.018 -9.218 -19.593 1.00 91.50 108 ILE A O 1
ATOM 790 N N . LEU A 1 109 ? -15.017 -7.461 -18.613 1.00 93.25 109 LEU A N 1
ATOM 791 C CA . LEU A 1 109 ? -15.707 -7.022 -19.820 1.00 93.25 109 LEU A CA 1
ATOM 792 C C . LEU A 1 109 ? -14.718 -6.574 -20.905 1.00 93.25 109 LEU A C 1
ATOM 794 O O . LEU A 1 109 ? -14.875 -6.950 -22.061 1.00 93.25 109 LEU A O 1
ATOM 798 N N . ALA A 1 110 ? -13.675 -5.825 -20.546 1.00 92.56 110 ALA A N 1
ATOM 799 C CA . ALA A 1 110 ? -12.639 -5.398 -21.485 1.00 92.56 110 ALA A CA 1
ATOM 800 C C . ALA A 1 110 ? -11.884 -6.589 -22.102 1.00 92.56 110 ALA A C 1
ATOM 802 O O . ALA A 1 110 ? -11.587 -6.575 -23.297 1.00 92.56 110 ALA A O 1
ATOM 803 N N . ILE A 1 111 ? -11.628 -7.640 -21.318 1.00 92.12 111 ILE A N 1
ATOM 804 C CA . ILE A 1 111 ? -11.064 -8.899 -21.823 1.00 92.12 111 ILE A CA 1
ATOM 805 C C . ILE A 1 111 ? -12.059 -9.597 -22.759 1.00 92.12 111 ILE A C 1
ATOM 807 O O . ILE A 1 111 ? -11.685 -10.012 -23.853 1.00 92.12 111 ILE A O 1
ATOM 811 N N . ALA A 1 112 ? -13.333 -9.691 -22.369 1.00 90.44 112 ALA A N 1
ATOM 812 C CA . ALA A 1 112 ? -14.373 -10.329 -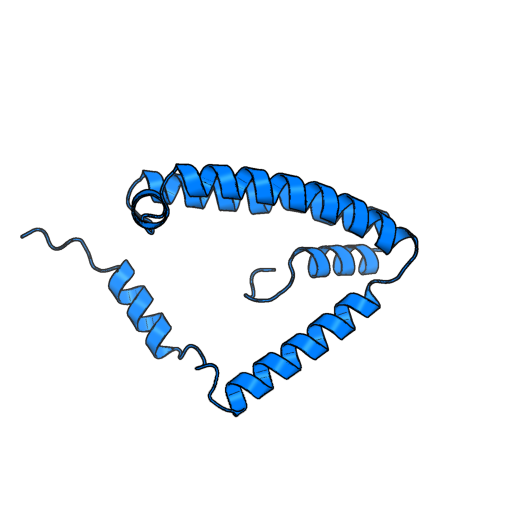23.178 1.00 90.44 112 ALA A CA 1
ATOM 813 C C . ALA A 1 112 ? -14.603 -9.617 -24.524 1.00 90.44 112 ALA A C 1
ATOM 815 O O . ALA A 1 11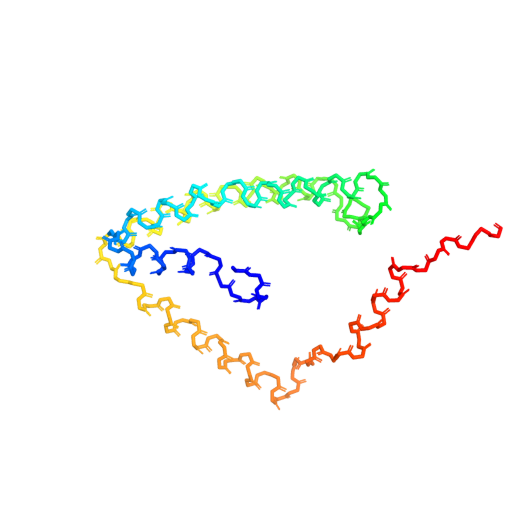2 ? -14.886 -10.268 -25.525 1.00 90.44 112 ALA A O 1
ATOM 816 N N . MET A 1 113 ? -14.443 -8.291 -24.561 1.00 91.88 113 MET A N 1
ATOM 817 C CA . MET A 1 113 ? -14.514 -7.473 -25.778 1.00 91.88 113 MET A CA 1
ATOM 818 C C . MET A 1 113 ? -13.211 -7.481 -26.599 1.00 91.88 113 MET A C 1
ATOM 820 O O . MET A 1 113 ? -13.148 -6.838 -27.645 1.00 91.88 113 MET A O 1
ATOM 824 N N . GLY A 1 114 ? -12.166 -8.178 -26.141 1.00 87.69 114 GLY A N 1
ATOM 825 C CA . GLY A 1 114 ? -10.881 -8.278 -26.837 1.00 87.69 114 GLY A CA 1
ATOM 826 C C . GLY A 1 114 ? -10.019 -7.014 -26.775 1.00 87.69 114 GLY A C 1
ATOM 827 O O . GLY A 1 114 ? -9.062 -6.894 -27.532 1.00 87.69 114 GLY A O 1
ATOM 828 N N . TRP A 1 115 ? -10.332 -6.066 -25.889 1.00 87.56 115 TRP A N 1
ATOM 829 C CA . TRP A 1 115 ? -9.515 -4.861 -25.690 1.00 87.56 115 TRP A CA 1
ATOM 830 C C . TRP A 1 115 ? -8.249 -5.151 -24.884 1.00 87.56 115 TRP A C 1
ATOM 832 O O . TRP A 1 115 ? -7.261 -4.430 -24.997 1.00 87.56 115 TRP A O 1
ATOM 842 N N . ILE A 1 116 ? -8.290 -6.193 -24.051 1.00 85.94 116 ILE A N 1
ATOM 843 C CA . ILE A 1 116 ? -7.174 -6.631 -23.217 1.00 85.94 116 ILE A CA 1
ATOM 844 C C . ILE A 1 116 ? -6.948 -8.119 -23.466 1.00 85.94 116 ILE A C 1
ATOM 846 O O . ILE A 1 116 ? -7.830 -8.940 -23.217 1.00 85.94 116 ILE A O 1
ATOM 850 N N . SER A 1 117 ? -5.749 -8.468 -23.921 1.00 84.44 117 SER A N 1
ATOM 851 C CA . SER A 1 117 ? -5.338 -9.861 -24.086 1.00 84.44 117 SER A CA 1
ATOM 852 C C . SER A 1 117 ? -4.964 -10.465 -22.728 1.00 84.44 117 SER A C 1
ATOM 854 O O . SER A 1 117 ? -4.124 -9.893 -22.027 1.00 84.44 117 SER A O 1
ATOM 856 N N . PRO A 1 118 ? -5.539 -11.614 -22.330 1.00 79.50 118 PRO A N 1
ATOM 857 C CA . PRO A 1 118 ? -5.076 -12.333 -21.153 1.00 79.50 118 PRO A CA 1
ATOM 858 C C . PRO A 1 118 ? -3.635 -12.800 -21.358 1.00 79.50 118 PRO A C 1
ATOM 860 O O . PRO A 1 118 ? -3.306 -13.337 -22.415 1.00 79.50 118 PRO A O 1
ATOM 863 N N . ILE A 1 119 ? -2.803 -12.652 -20.328 1.00 77.25 119 ILE A N 1
ATOM 864 C CA . ILE A 1 119 ? -1.462 -13.248 -20.297 1.00 77.25 119 ILE A CA 1
ATOM 865 C C . ILE A 1 119 ? -1.634 -14.765 -20.403 1.00 77.25 119 ILE A C 1
ATOM 867 O O . ILE A 1 119 ? -2.261 -15.375 -19.526 1.00 77.25 119 ILE A O 1
ATOM 871 N N . ARG A 1 120 ? -1.122 -15.386 -21.471 1.00 80.06 120 ARG A N 1
ATOM 872 C CA . ARG A 1 120 ? -1.210 -16.842 -21.619 1.00 80.06 120 ARG A CA 1
ATOM 873 C C . ARG A 1 120 ? -0.081 -17.505 -20.832 1.00 80.06 120 ARG A C 1
ATOM 875 O O . ARG A 1 120 ? 1.030 -16.985 -20.796 1.00 80.06 120 ARG A O 1
ATOM 882 N N . PRO A 1 121 ? -0.311 -18.697 -20.256 1.00 75.06 121 PRO A N 1
ATOM 883 C CA . PRO A 1 121 ? 0.740 -19.444 -19.563 1.00 75.06 121 PRO A CA 1
ATOM 884 C C . PRO A 1 121 ? 1.982 -19.719 -20.427 1.00 75.06 121 PRO A C 1
ATOM 886 O O . PRO A 1 121 ? 3.086 -19.790 -19.901 1.00 75.06 121 PRO A O 1
ATOM 889 N N . ALA A 1 122 ? 1.807 -19.838 -21.748 1.00 73.81 122 ALA A N 1
ATOM 890 C CA . ALA A 1 122 ? 2.908 -19.986 -22.698 1.00 73.81 122 ALA A CA 1
ATOM 891 C C . ALA A 1 122 ? 3.813 -18.742 -22.760 1.00 73.81 122 ALA A C 1
ATOM 893 O O . ALA A 1 122 ? 5.025 -18.890 -22.877 1.00 73.81 122 ALA A O 1
ATOM 894 N N . ASP A 1 123 ? 3.238 -17.545 -22.614 1.00 74.00 123 ASP A N 1
ATOM 895 C CA . ASP A 1 123 ? 3.976 -16.277 -22.618 1.00 74.00 123 ASP A CA 1
ATOM 896 C C . ASP A 1 123 ? 4.861 -16.188 -21.356 1.00 74.00 123 ASP A C 1
ATOM 898 O O . ASP A 1 123 ? 6.033 -15.840 -21.424 1.00 74.00 123 ASP A O 1
ATOM 902 N N . VAL A 1 124 ? 4.342 -16.643 -20.208 1.00 69.12 124 VAL A N 1
ATOM 903 C CA . VAL A 1 124 ? 5.095 -16.698 -18.939 1.00 69.12 124 VAL A CA 1
ATOM 904 C C . VAL A 1 124 ? 6.242 -17.713 -18.997 1.00 69.12 124 VAL A C 1
ATOM 906 O O . VAL A 1 124 ? 7.320 -17.464 -18.463 1.00 69.12 124 VAL A O 1
ATOM 909 N N . ALA A 1 125 ? 6.031 -18.870 -19.630 1.00 67.69 125 ALA A N 1
ATOM 910 C CA . ALA A 1 125 ? 7.076 -19.881 -19.784 1.00 67.69 125 ALA A CA 1
ATOM 911 C C . ALA A 1 125 ? 8.209 -19.416 -20.718 1.00 67.69 125 ALA A C 1
ATOM 913 O O . ALA A 1 125 ? 9.364 -19.774 -20.489 1.00 67.69 125 ALA A O 1
ATOM 914 N N . ALA A 1 126 ? 7.891 -18.607 -21.733 1.00 67.06 126 ALA A N 1
ATOM 915 C CA . ALA A 1 126 ? 8.880 -17.994 -22.613 1.00 67.06 126 ALA A CA 1
ATOM 916 C C . ALA A 1 126 ? 9.752 -16.966 -21.864 1.00 67.06 126 ALA A C 1
ATOM 918 O O . ALA A 1 126 ? 10.977 -17.073 -21.916 1.00 67.06 126 ALA A O 1
ATOM 919 N N . ASP 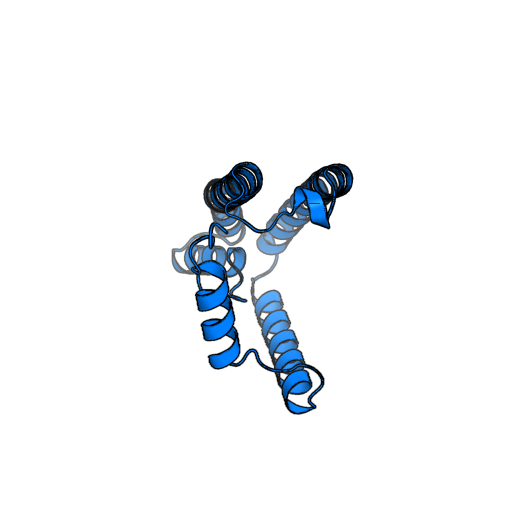A 1 127 ? 9.142 -16.074 -21.073 1.00 62.97 127 ASP A N 1
ATOM 920 C CA . ASP A 1 127 ? 9.858 -15.063 -20.271 1.00 62.97 127 ASP A CA 1
ATOM 921 C C . ASP A 1 127 ? 10.803 -15.690 -19.224 1.00 62.97 127 ASP A C 1
ATOM 923 O O . ASP A 1 127 ? 11.905 -15.198 -18.953 1.00 62.97 127 ASP A O 1
ATOM 927 N N . LEU A 1 128 ? 10.391 -16.811 -18.621 1.00 63.19 128 LEU A N 1
ATOM 928 C CA . LEU A 1 128 ? 11.223 -17.557 -17.671 1.00 63.19 128 LEU A CA 1
ATOM 929 C C . LEU A 1 128 ? 12.408 -18.260 -18.347 1.00 63.19 128 LEU A C 1
ATOM 931 O O . LEU A 1 128 ? 13.434 -18.467 -17.706 1.00 63.19 128 LEU A O 1
ATOM 935 N N . ASN A 1 129 ? 12.283 -18.633 -19.621 1.00 61.38 129 ASN A N 1
ATOM 936 C CA . ASN A 1 129 ? 13.357 -19.287 -20.363 1.00 61.38 129 ASN A CA 1
ATOM 937 C C . ASN A 1 129 ? 14.384 -18.271 -20.899 1.00 61.38 129 ASN A C 1
ATOM 939 O O . ASN A 1 129 ? 15.582 -18.551 -20.888 1.00 61.38 129 ASN A O 1
ATOM 943 N N . GLU A 1 130 ? 13.946 -17.072 -21.300 1.00 61.00 130 GLU A N 1
ATOM 944 C CA . GLU A 1 130 ? 14.854 -15.976 -21.680 1.00 61.00 130 GLU A CA 1
ATOM 945 C C . GLU A 1 130 ? 15.659 -15.439 -20.488 1.00 61.00 130 GLU A C 1
ATOM 947 O O . GLU A 1 130 ? 16.860 -15.207 -20.608 1.00 61.00 130 GLU A O 1
ATOM 952 N N . SER A 1 131 ? 15.042 -15.319 -19.310 1.00 55.75 131 SER A N 1
ATOM 953 C CA . SER A 1 131 ? 15.712 -14.821 -18.095 1.00 55.75 131 SER A CA 1
ATOM 954 C C . SER A 1 131 ? 16.679 -15.814 -17.428 1.00 55.75 131 SER A C 1
ATOM 956 O O . SER A 1 131 ? 17.379 -15.439 -16.486 1.00 55.75 131 SER A O 1
ATOM 958 N N . VAL A 1 132 ? 16.734 -17.066 -17.899 1.00 54.47 132 VAL A N 1
ATOM 959 C CA . VAL A 1 132 ? 17.608 -18.138 -17.377 1.00 54.47 132 VAL A CA 1
ATOM 960 C C . VAL A 1 132 ? 18.636 -18.599 -18.425 1.00 54.47 132 VAL A C 1
ATOM 962 O O . VAL A 1 132 ? 19.471 -19.457 -18.133 1.00 54.47 132 VAL A O 1
ATOM 965 N N . SER A 1 133 ? 18.642 -18.027 -19.637 1.00 46.66 133 SER A N 1
ATOM 966 C CA . SER A 1 133 ? 19.652 -18.385 -20.638 1.00 46.66 133 SER A CA 1
ATOM 967 C C . SER A 1 133 ? 21.050 -17.986 -20.121 1.00 46.66 133 SER A C 1
ATOM 969 O O . SER A 1 133 ? 21.266 -16.811 -19.810 1.00 46.66 133 SER A O 1
ATOM 971 N N . PRO A 1 134 ? 22.003 -18.930 -19.977 1.00 47.66 134 PRO A N 1
ATOM 972 C CA . PRO A 1 134 ? 23.353 -18.591 -19.559 1.00 47.66 134 PRO A CA 1
ATOM 973 C C . PRO A 1 134 ? 23.969 -17.711 -20.640 1.00 47.66 134 PRO A C 1
ATOM 975 O O . PRO A 1 134 ? 23.930 -18.078 -21.816 1.00 47.66 134 PRO A O 1
ATOM 978 N N . ILE A 1 135 ? 24.522 -16.569 -20.221 1.00 52.31 135 ILE A N 1
ATOM 979 C CA . ILE A 1 135 ? 25.336 -15.653 -21.025 1.00 52.31 135 ILE A CA 1
ATOM 980 C C . ILE A 1 135 ? 26.198 -16.489 -21.974 1.00 52.31 135 ILE A C 1
ATOM 982 O O . ILE A 1 135 ? 27.147 -17.155 -21.551 1.00 52.31 135 ILE A O 1
ATOM 986 N N . ARG A 1 136 ? 25.821 -16.524 -23.256 1.00 44.66 136 ARG A N 1
ATOM 987 C CA . ARG A 1 136 ? 26.613 -17.185 -24.286 1.00 44.66 136 ARG A CA 1
ATOM 988 C C . ARG A 1 136 ? 27.789 -16.264 -24.562 1.00 44.66 136 ARG A C 1
ATOM 990 O O . ARG A 1 136 ? 27.645 -15.259 -25.243 1.00 44.66 136 ARG A O 1
ATOM 997 N N . VAL A 1 137 ? 28.911 -16.590 -23.930 1.00 43.44 137 VAL A N 1
ATOM 998 C CA . VAL A 1 137 ? 30.221 -16.031 -24.249 1.00 43.44 137 VAL A CA 1
ATOM 999 C C . VAL A 1 137 ? 30.551 -16.509 -25.665 1.00 43.44 137 VAL A C 1
ATOM 1001 O O . VAL A 1 137 ? 30.840 -17.692 -25.851 1.00 43.44 137 VAL A O 1
ATOM 1004 N N . GLU A 1 138 ? 30.416 -15.624 -26.650 1.00 37.28 138 GLU A N 1
ATOM 1005 C CA . GLU A 1 138 ? 31.170 -15.705 -27.909 1.00 37.28 138 GLU A CA 1
ATOM 1006 C C . GLU A 1 138 ? 32.341 -14.724 -27.853 1.00 37.28 138 GLU A C 1
ATOM 1008 O O . GLU A 1 138 ? 32.145 -13.607 -27.315 1.00 37.28 138 GLU A O 1
#

pLDDT: mean 81.77, std 12.91, range [37.28, 96.0]

Foldseek 3Di:
DPDPPDDQQVVQLVVCVVVVDQSLVSNVVSVVVVCVVVVVVVVVQVVCCVVVLHPVCCVVVNPVNVVVCVVVVVVVVVVVSVVSSVCSNPDPCVVVVVVSVVVVVVVVVCVVVVVDPDDDPVNVVVVVVVSPPPPPDD

Secondary structure (DSSP, 8-state):
--STT--HHHHHHHHHHHTT--HHHHHHHHHHHHHHHHHHHHHHHHHHHHHTSS--HHHHH-HHHHHHHHHHHHHHHHHHHHHHHHHHHHS-THHHHHHHHHHHHHHHHHHHTTSSPPPPHHHHHHHHHHTT------